Protein AF-0000000085032351 (afdb_homodimer)

Organism: Limosilactobacillus fermentum (strain NBRC 3956 / LMG 18251) (NCBI:txid334390)

Secondary structure (DSSP, 8-state):
--PPPHHHHHHHT--SS-S-HHHHHHHHHHT-TTS-TT---HHHHHHHHHHH-TT-S-HHHHHHHHHHHHHHH-/--PPPHHHHHHHT--SS-S-HHHHHHHHHHT-TTS-TT---HHHHHHHHHHH-TT-S-HHHHHHHHHHHHHHH-

Foldseek 3Di:
DPDDDPVRVVVVVDDVCPVLLLVQVVVLVVVVPPQPPPDPDPVVNLVCCVVPPPSNPDCVSVVVNVVVVVVVVD/DPDDDPVRVVVVVDDVCPVLLLVQVVVQVVVVPPQPPPDPDPVVNLVCCVVPPPSNPDCVSVVVNVVVVVVVVD

Sequence (148 aa):
MYRESFYHFLMTQRNPNQPDEVEQFANNAFYDSAFPKQSQDFDEISKYLEENAEYLPSMLIFDDAWRRYEQKMNMYRESFYHFLMTQRNPNQPDEVEQFANNAFYDSAFPKQSQDFDEISKYLEENAEYLPSMLIFDDAWRRYEQKMN

pLDDT: mean 87.42, std 11.97, range [47.06, 97.44]

Radius of gyration: 18.58 Å; Cα contacts (8 Å, |Δi|>4): 145; chains: 2; bounding box: 29×49×39 Å

Solvent-accessible surface area (backbone atoms only — not comparable to full-atom values): 8647 Å² total; per-residue (Å²): 128,90,72,76,23,51,43,57,54,36,56,68,49,32,43,86,59,49,72,38,60,43,27,51,43,21,51,53,50,68,73,38,84,80,54,70,51,77,43,76,49,65,67,61,54,51,52,48,44,74,75,68,38,81,80,51,91,46,71,64,38,53,51,51,48,48,51,52,49,52,62,72,76,99,126,89,72,76,23,52,43,58,56,36,55,68,48,31,42,85,58,50,71,38,59,44,27,50,45,22,51,53,49,68,73,38,84,81,54,67,51,78,45,76,48,64,69,61,53,50,53,47,44,74,75,68,36,83,81,52,91,45,70,65,38,52,52,51,47,48,52,52,50,51,60,70,76,101

Structure (mmCIF, N/CA/C/O backbone):
data_AF-0000000085032351-model_v1
#
loop_
_entity.id
_entity.type
_entity.pdbx_description
1 polymer 'UPF0346 protein LAF_0895'
#
loop_
_atom_site.group_PDB
_atom_site.id
_atom_site.type_symbol
_atom_site.label_atom_id
_atom_site.label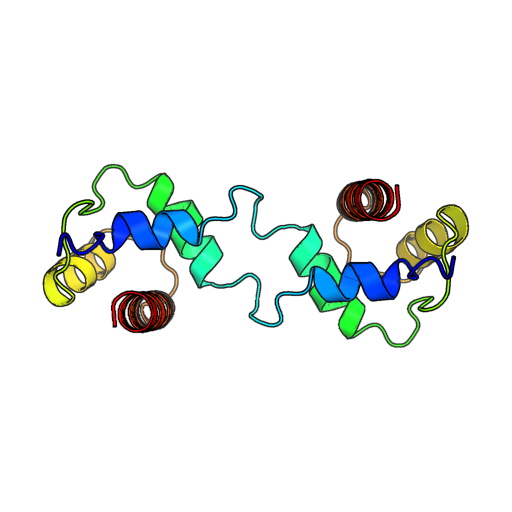_alt_id
_atom_site.label_comp_id
_atom_site.label_asym_id
_atom_site.label_entity_id
_atom_site.label_seq_id
_atom_site.pdbx_PDB_ins_code
_atom_site.Cartn_x
_atom_site.Cartn_y
_atom_site.Cartn_z
_atom_site.occupancy
_atom_site.B_iso_or_equiv
_atom_site.auth_seq_id
_atom_site.auth_comp_id
_atom_site.auth_asym_id
_atom_site.auth_atom_id
_atom_site.pdbx_PDB_model_num
ATOM 1 N N . MET A 1 1 ? 15.648 26.75 2.352 1 47.06 1 MET A N 1
ATOM 2 C CA . MET A 1 1 ? 15.219 25.578 1.585 1 47.06 1 MET A CA 1
ATOM 3 C C . MET A 1 1 ? 13.773 25.234 1.896 1 47.06 1 MET A C 1
ATOM 5 O O . MET A 1 1 ? 13.359 25.25 3.057 1 47.06 1 MET A O 1
ATOM 9 N N . TYR A 1 2 ? 12.859 25.469 1.022 1 62.12 2 TYR A N 1
ATOM 10 C CA . TYR A 1 2 ? 11.422 25.328 1.21 1 62.12 2 TYR A CA 1
ATOM 11 C C . TYR A 1 2 ? 11.062 23.922 1.664 1 62.12 2 TYR A C 1
ATOM 13 O O . TYR A 1 2 ? 11.594 22.938 1.132 1 62.12 2 TYR A O 1
ATOM 21 N N . ARG A 1 3 ? 10.93 23.828 2.945 1 77.44 3 ARG A N 1
ATOM 22 C CA . ARG A 1 3 ? 10.602 22.516 3.48 1 77.44 3 ARG A CA 1
ATOM 23 C C . ARG A 1 3 ? 9.203 22.078 3.051 1 77.44 3 ARG A C 1
ATOM 25 O O . ARG A 1 3 ? 8.258 22.859 3.133 1 77.44 3 ARG A O 1
ATOM 32 N N . GLU A 1 4 ? 9.062 21.047 2.336 1 89 4 GLU A N 1
ATOM 33 C CA . GLU A 1 4 ? 7.785 20.453 1.965 1 89 4 GLU A CA 1
ATOM 34 C C . GLU A 1 4 ? 6.891 20.266 3.188 1 89 4 GLU A C 1
ATOM 36 O O . GLU A 1 4 ? 7.367 19.891 4.262 1 89 4 GLU A O 1
ATOM 41 N N . SER A 1 5 ? 5.711 20.719 3.004 1 94.12 5 SER A N 1
ATOM 42 C CA . SER A 1 5 ? 4.789 20.531 4.117 1 94.12 5 SER A CA 1
ATOM 43 C C . SER A 1 5 ? 4.539 19.047 4.395 1 94.12 5 SER A C 1
ATOM 45 O O . SER A 1 5 ? 4.801 18.203 3.543 1 94.12 5 SER A O 1
ATOM 47 N N . PHE A 1 6 ? 4.102 18.734 5.582 1 95.62 6 PHE A N 1
ATOM 48 C CA . PHE A 1 6 ? 3.754 17.359 5.926 1 95.62 6 PHE A CA 1
ATOM 49 C C . PHE A 1 6 ? 2.68 16.812 4.988 1 95.62 6 PHE A C 1
ATOM 51 O O . PHE A 1 6 ? 2.746 15.664 4.555 1 95.62 6 PHE A O 1
ATOM 58 N N . TYR A 1 7 ? 1.716 17.656 4.715 1 95.12 7 TYR A N 1
ATOM 59 C CA . TYR A 1 7 ? 0.626 17.234 3.84 1 95.12 7 TYR A CA 1
ATOM 60 C C . TYR A 1 7 ? 1.153 16.828 2.469 1 95.12 7 TYR A C 1
ATOM 62 O O . TYR A 1 7 ? 0.768 15.781 1.933 1 95.12 7 TYR A O 1
ATOM 70 N N . HIS A 1 8 ? 1.968 17.609 1.922 1 92.06 8 HIS A N 1
ATOM 71 C CA . HIS A 1 8 ? 2.535 17.297 0.616 1 92.06 8 HIS A CA 1
ATOM 72 C C . HIS A 1 8 ? 3.322 15.984 0.657 1 92.06 8 HIS A C 1
ATOM 74 O O . HIS A 1 8 ? 3.184 15.148 -0.235 1 92.06 8 HIS A O 1
ATOM 80 N N . PHE A 1 9 ? 4.195 15.859 1.645 1 92.25 9 PHE A N 1
ATOM 81 C CA . PHE A 1 9 ? 4.883 14.594 1.838 1 92.25 9 PHE A CA 1
ATOM 82 C C . PHE A 1 9 ? 3.885 13.445 1.92 1 92.25 9 PHE A C 1
ATOM 84 O O . PHE A 1 9 ? 4.066 12.406 1.273 1 92.25 9 PHE A O 1
ATOM 91 N N . LEU A 1 10 ? 2.82 13.641 2.809 1 93.25 10 LEU A N 1
ATOM 92 C CA . LEU A 1 10 ? 1.819 12.602 3.027 1 93.25 10 LEU A CA 1
ATOM 93 C C . LEU A 1 10 ? 1.172 12.188 1.71 1 93.25 10 LEU A C 1
ATOM 95 O O . LEU A 1 10 ? 0.904 11 1.49 1 93.25 10 LEU A O 1
ATOM 99 N N . MET A 1 11 ? 0.955 13.156 0.775 1 90.69 11 MET A N 1
ATOM 100 C CA . MET A 1 11 ? 0.363 12.875 -0.529 1 90.69 11 MET A CA 1
ATOM 101 C C . MET A 1 11 ? 1.263 11.953 -1.345 1 90.69 11 MET A C 1
ATOM 103 O O . MET A 1 11 ? 0.775 11.156 -2.148 1 90.69 11 MET A O 1
ATOM 107 N N . THR A 1 12 ? 2.553 12.023 -1.072 1 86.31 12 THR A N 1
ATOM 108 C CA . THR A 1 12 ? 3.471 11.148 -1.792 1 86.31 12 THR A CA 1
ATOM 109 C C . THR A 1 12 ? 3.367 9.719 -1.279 1 86.31 12 THR A C 1
ATOM 111 O O . THR A 1 12 ? 3.834 8.781 -1.933 1 86.31 12 THR A O 1
ATOM 114 N N . GLN A 1 13 ? 2.871 9.625 -0.069 1 80.5 13 GLN A N 1
ATOM 115 C CA . GLN A 1 13 ? 2.701 8.297 0.508 1 80.5 13 GLN A CA 1
ATOM 116 C C . GLN A 1 13 ? 1.432 7.629 -0.013 1 80.5 13 GLN A C 1
ATOM 118 O O . GLN A 1 13 ? 1.197 6.445 0.24 1 80.5 13 GLN A O 1
ATOM 123 N N . ARG A 1 14 ? 0.578 8.484 -0.681 1 78.62 14 ARG A N 1
ATOM 124 C CA . ARG A 1 14 ? -0.661 7.922 -1.209 1 78.62 14 ARG A CA 1
ATOM 125 C C . ARG A 1 14 ? -0.375 6.902 -2.309 1 78.62 14 ARG A C 1
ATOM 127 O O . ARG A 1 14 ? 0.616 7.023 -3.031 1 78.62 14 ARG A O 1
ATOM 134 N N . ASN A 1 15 ? -1.017 6.059 -2.184 1 66.31 15 ASN A N 1
ATOM 135 C CA . ASN A 1 15 ? -1.137 5.129 -3.301 1 66.31 15 ASN A CA 1
ATOM 136 C C . ASN A 1 15 ? -2.586 4.988 -3.758 1 66.31 15 ASN A C 1
ATOM 138 O O . ASN A 1 15 ? -3.346 4.195 -3.193 1 66.31 15 ASN A O 1
ATOM 142 N N . PRO A 1 16 ? -2.791 6.262 -4.465 1 56.06 16 PRO A N 1
ATOM 143 C CA . PRO A 1 16 ? -4.188 6.262 -4.906 1 56.06 16 PRO A CA 1
ATOM 144 C C . PRO A 1 16 ? -4.676 4.883 -5.336 1 56.06 16 PRO A C 1
ATOM 146 O O . PRO A 1 16 ? -5.883 4.641 -5.398 1 56.06 16 PRO A O 1
ATOM 149 N N . ASN A 1 17 ? -3.67 4.344 -5.684 1 51.34 17 ASN A N 1
ATOM 150 C CA . ASN A 1 17 ? -4.117 2.982 -5.953 1 51.34 17 ASN A CA 1
ATOM 151 C C . ASN A 1 17 ? -4.41 2.225 -4.66 1 51.34 17 ASN A C 1
ATOM 153 O O . ASN A 1 17 ? -3.721 2.414 -3.656 1 51.34 17 ASN A O 1
ATOM 157 N N . GLN A 1 18 ? -5.617 2.385 -4.078 1 50.25 18 GLN A N 1
ATOM 158 C CA . GLN A 1 18 ? -6.199 1.708 -2.92 1 50.25 18 GLN A CA 1
ATOM 159 C C . GLN A 1 18 ? -5.152 0.86 -2.199 1 50.25 18 GLN A C 1
ATOM 161 O O . GLN A 1 18 ? -4.203 0.376 -2.818 1 50.25 18 GLN A O 1
ATOM 166 N N . PRO A 1 19 ? -4.941 1.083 -0.603 1 52.34 19 PRO A N 1
ATOM 167 C CA . PRO A 1 19 ? -4.16 -0.083 -0.183 1 52.34 19 PRO A CA 1
ATOM 168 C C . PRO A 1 19 ? -4.215 -1.224 -1.196 1 52.34 19 PRO A C 1
ATOM 170 O O . PRO A 1 19 ? -5.301 -1.654 -1.592 1 52.34 19 PRO A O 1
ATOM 173 N N . ASP A 1 20 ? -3.26 -1.14 -2.158 1 66.5 20 ASP A N 1
ATOM 174 C CA . ASP A 1 20 ? -3.355 -1.868 -3.42 1 66.5 20 ASP A CA 1
ATOM 175 C C . ASP A 1 20 ? -3.717 -3.332 -3.184 1 66.5 20 ASP A C 1
ATOM 177 O O . ASP A 1 20 ? -3.039 -4.031 -2.428 1 66.5 20 ASP A O 1
ATOM 181 N N . GLU A 1 21 ? -5.023 -3.543 -3.18 1 77.38 21 GLU A N 1
ATOM 182 C CA . GLU A 1 21 ? -5.504 -4.918 -3.098 1 77.38 21 GLU A CA 1
ATOM 183 C C . GLU A 1 21 ? -4.445 -5.902 -3.586 1 77.38 21 GLU A C 1
ATOM 185 O O . GLU A 1 21 ? -4.328 -7.012 -3.059 1 77.38 21 GLU A O 1
ATOM 190 N N . VAL A 1 22 ? -3.607 -5.348 -4.375 1 86.44 22 VAL A N 1
ATOM 191 C CA . VAL A 1 22 ? -2.523 -6.176 -4.891 1 86.44 22 VAL A CA 1
ATOM 192 C C . VAL A 1 22 ? -1.427 -6.305 -3.836 1 86.44 22 VAL A C 1
ATOM 194 O O . VAL A 1 22 ? -0.827 -7.375 -3.686 1 86.44 22 VAL A O 1
ATOM 197 N N . GLU A 1 23 ? -1.245 -5.25 -3.143 1 83 23 GLU A N 1
ATOM 198 C CA . GLU A 1 23 ? -0.265 -5.293 -2.062 1 83 23 GLU A CA 1
ATOM 199 C C . GLU A 1 23 ? -0.694 -6.266 -0.966 1 83 23 GLU A C 1
ATOM 201 O O . GLU A 1 23 ? 0.115 -7.059 -0.481 1 83 23 GLU A O 1
ATOM 206 N N . GLN A 1 24 ? -1.941 -6.137 -0.603 1 81.75 24 GLN A N 1
ATOM 207 C CA . GLN A 1 24 ? -2.475 -7.059 0.396 1 81.75 24 GLN A CA 1
ATOM 208 C C . GLN A 1 24 ? -2.42 -8.5 -0.101 1 81.75 24 GLN A C 1
ATOM 210 O O . GLN A 1 24 ? -2.107 -9.414 0.665 1 81.75 24 GLN A O 1
ATOM 215 N N . PHE A 1 25 ? -2.748 -8.711 -1.328 1 89.56 25 PHE A N 1
ATOM 216 C CA . PHE A 1 25 ? -2.633 -10.016 -1.962 1 89.56 25 PHE A CA 1
ATOM 217 C C . PHE A 1 25 ? -1.203 -10.539 -1.873 1 89.56 25 PHE A C 1
ATOM 219 O O . PHE A 1 25 ? -0.977 -11.68 -1.463 1 89.56 25 PHE A O 1
ATOM 226 N N . ALA A 1 26 ? -0.272 -9.609 -2.15 1 90.12 26 ALA A N 1
ATOM 227 C CA . ALA A 1 26 ? 1.14 -9.984 -2.107 1 90.12 26 ALA A CA 1
ATOM 228 C C . ALA A 1 26 ? 1.562 -10.359 -0.691 1 90.12 26 ALA A C 1
ATOM 230 O O . ALA A 1 26 ? 2.244 -11.367 -0.49 1 90.12 26 ALA A O 1
ATOM 231 N N . ASN A 1 27 ? 1.14 -9.625 0.211 1 84.62 27 ASN A N 1
ATOM 232 C CA . ASN A 1 27 ? 1.473 -9.898 1.605 1 84.62 27 ASN A CA 1
ATOM 233 C C . ASN A 1 27 ? 0.938 -11.258 2.057 1 84.62 27 ASN A C 1
ATOM 235 O O . ASN A 1 27 ? 1.651 -12.023 2.701 1 84.62 27 ASN A O 1
ATOM 239 N N . ASN A 1 28 ? -0.28 -11.508 1.727 1 88.31 28 ASN A N 1
ATOM 240 C CA . ASN A 1 28 ? -0.9 -12.766 2.133 1 88.31 28 ASN A CA 1
ATOM 241 C C . ASN A 1 28 ? -0.278 -13.961 1.411 1 88.31 28 ASN A C 1
ATOM 243 O O . ASN A 1 28 ? -0.095 -15.023 2.004 1 88.31 28 ASN A O 1
ATOM 247 N N . ALA A 1 29 ? 0.055 -13.734 0.139 1 93.19 29 ALA A N 1
ATOM 248 C CA . ALA A 1 29 ? 0.661 -14.797 -0.651 1 93.19 29 ALA A CA 1
ATOM 249 C C . ALA A 1 29 ? 2.029 -15.188 -0.095 1 93.19 29 ALA A C 1
ATOM 251 O O . ALA A 1 29 ? 2.477 -16.328 -0.262 1 93.19 29 ALA A O 1
ATOM 252 N N . PHE A 1 30 ? 2.654 -14.234 0.517 1 90.75 30 PHE A N 1
ATOM 253 C CA . PHE A 1 30 ? 3.957 -14.477 1.123 1 90.75 30 PHE A CA 1
ATOM 254 C C . PHE A 1 30 ? 3.871 -15.578 2.174 1 90.75 30 PHE A C 1
ATOM 256 O O . PHE A 1 30 ? 4.793 -16.391 2.311 1 90.75 30 PHE A O 1
ATOM 263 N N . TYR A 1 31 ? 2.764 -15.672 2.799 1 89.25 31 TYR A N 1
ATOM 264 C CA . TYR A 1 31 ? 2.594 -16.656 3.871 1 89.25 31 TYR A CA 1
ATOM 265 C C . TYR A 1 31 ? 2 -17.953 3.336 1 89.25 31 TYR A C 1
ATOM 267 O O . TYR A 1 31 ? 1.827 -18.906 4.082 1 89.25 31 TYR A O 1
ATOM 275 N N . ASP A 1 32 ? 1.718 -17.969 2.037 1 93.69 32 ASP A N 1
ATOM 276 C CA . ASP A 1 32 ? 1.192 -19.156 1.377 1 93.69 32 ASP A CA 1
ATOM 277 C C . ASP A 1 32 ? 2.324 -20.062 0.899 1 93.69 32 ASP A C 1
ATOM 279 O O . ASP A 1 32 ? 2.818 -19.922 -0.22 1 93.69 32 ASP A O 1
ATOM 283 N N . SER A 1 33 ? 2.643 -20.984 1.737 1 94.5 33 SER A N 1
ATOM 284 C CA . SER A 1 33 ? 3.787 -21.844 1.468 1 94.5 33 SER A CA 1
ATOM 285 C C . SER A 1 33 ? 3.543 -22.719 0.246 1 94.5 33 SER A C 1
ATOM 287 O O . SER A 1 33 ? 4.488 -23.203 -0.383 1 94.5 33 SER A O 1
ATOM 289 N N . ALA A 1 34 ? 2.285 -22.953 -0.143 1 95.5 34 ALA A N 1
ATOM 290 C CA . ALA A 1 34 ? 1.944 -23.859 -1.235 1 95.5 34 ALA A CA 1
ATOM 291 C C . ALA A 1 34 ? 1.771 -23.094 -2.547 1 95.5 34 ALA A C 1
ATOM 293 O O . ALA A 1 34 ? 1.445 -23.688 -3.578 1 95.5 34 ALA A O 1
ATOM 294 N N . PHE A 1 35 ? 1.997 -21.75 -2.543 1 96.75 35 PHE A N 1
ATOM 295 C CA . PHE A 1 35 ? 1.872 -20.953 -3.758 1 96.75 35 PHE A CA 1
ATOM 296 C C . PHE A 1 35 ? 2.793 -21.484 -4.852 1 96.75 35 PHE A C 1
ATOM 298 O O . PHE A 1 35 ? 3.947 -21.812 -4.586 1 96.75 35 PHE A O 1
ATOM 305 N N . PRO A 1 36 ? 2.264 -21.641 -6.039 1 96.31 36 PRO A N 1
ATOM 306 C CA . PRO A 1 36 ? 3.143 -22.047 -7.137 1 96.31 36 PRO A CA 1
ATOM 307 C C . PRO A 1 36 ? 4.23 -21.016 -7.438 1 96.31 36 PRO A C 1
ATOM 309 O O . PRO A 1 36 ? 4.094 -20.219 -8.375 1 96.31 36 PRO A O 1
ATOM 312 N N . LYS A 1 37 ? 5.297 -21.047 -6.855 1 95.06 37 LYS A N 1
ATOM 313 C CA . LYS A 1 37 ? 6.305 -19.984 -6.801 1 95.06 37 LYS A CA 1
ATOM 314 C C . LYS A 1 37 ? 7.07 -19.891 -8.117 1 95.06 37 LYS A C 1
ATOM 316 O O . LYS A 1 37 ? 7.539 -18.812 -8.492 1 95.06 37 LYS A O 1
ATOM 321 N N . GLN A 1 38 ? 7.18 -20.953 -8.828 1 93.44 38 GLN A N 1
ATOM 322 C CA . GLN A 1 38 ? 8 -20.953 -10.039 1 93.44 38 GLN A CA 1
ATOM 323 C C . GLN A 1 38 ? 7.141 -20.828 -11.289 1 93.44 38 GLN A C 1
ATOM 325 O O . GLN A 1 38 ? 7.664 -20.688 -12.398 1 93.44 38 GLN A O 1
ATOM 330 N N . SER A 1 39 ? 5.91 -20.844 -11.117 1 93.31 39 SER A N 1
ATOM 331 C CA . SER A 1 39 ? 5.02 -20.859 -12.273 1 93.31 39 SER A CA 1
ATOM 332 C C . SER A 1 39 ? 4.934 -19.484 -12.93 1 93.31 39 SER A C 1
ATOM 334 O O . SER A 1 39 ? 4.887 -18.469 -12.242 1 93.31 39 SER A O 1
ATOM 336 N N . GLN A 1 40 ? 4.797 -19.531 -14.242 1 93.69 40 GLN A N 1
ATOM 337 C CA . GLN A 1 40 ? 4.559 -18.328 -15.055 1 93.69 40 GLN A CA 1
ATOM 338 C C . GLN A 1 40 ? 3.283 -18.484 -15.883 1 93.69 40 GLN A C 1
ATOM 340 O O . GLN A 1 40 ? 3.053 -17.719 -16.812 1 93.69 40 GLN A O 1
ATOM 345 N N . ASP A 1 41 ? 2.582 -19.547 -15.547 1 94.81 41 ASP A N 1
ATOM 346 C CA . ASP A 1 41 ? 1.375 -19.859 -16.297 1 94.81 41 ASP A CA 1
ATOM 347 C C . ASP A 1 41 ? 0.133 -19.281 -15.625 1 94.81 41 ASP A C 1
ATOM 349 O O . ASP A 1 41 ? -0.22 -19.703 -14.516 1 94.81 41 ASP A O 1
ATOM 353 N N . PHE A 1 42 ? -0.507 -18.422 -16.359 1 96.44 42 PHE A N 1
ATOM 354 C CA . PHE A 1 42 ? -1.698 -17.766 -15.844 1 96.44 42 PHE A CA 1
ATOM 355 C C . PHE A 1 42 ? -2.734 -18.781 -15.391 1 96.44 42 PHE A C 1
ATOM 357 O O . PHE A 1 42 ? -3.27 -18.688 -14.281 1 96.44 42 PHE A O 1
ATOM 364 N N . ASP A 1 43 ? -3.021 -19.781 -16.203 1 96.94 43 ASP A N 1
ATOM 365 C CA . ASP A 1 43 ? -4.078 -20.75 -15.914 1 96.94 43 ASP A CA 1
ATOM 366 C C . ASP A 1 43 ? -3.752 -21.562 -14.664 1 96.94 43 ASP A C 1
ATOM 368 O O . ASP A 1 43 ? -4.633 -21.828 -13.836 1 96.94 43 ASP A O 1
ATOM 372 N N . GLU A 1 44 ? -2.531 -21.922 -14.562 1 96.81 44 GLU A N 1
ATOM 373 C CA . GLU A 1 44 ? -2.1 -22.703 -13.406 1 96.81 44 GLU A CA 1
ATOM 374 C C . GLU A 1 44 ? -2.256 -21.891 -12.117 1 96.81 44 GLU A C 1
ATOM 376 O O . GLU A 1 44 ? -2.832 -22.375 -11.141 1 96.81 44 GLU A O 1
ATOM 381 N N . ILE A 1 45 ? -1.792 -20.656 -12.164 1 97.44 45 ILE A N 1
ATOM 382 C CA . ILE A 1 45 ? -1.834 -19.812 -10.984 1 97.44 45 ILE A CA 1
ATOM 383 C C . ILE A 1 45 ? -3.279 -19.422 -10.68 1 97.44 45 ILE A C 1
ATOM 385 O O . ILE A 1 45 ? -3.693 -19.422 -9.516 1 97.44 45 ILE A O 1
ATOM 389 N N . SER A 1 46 ? -4.074 -19.156 -11.664 1 96.56 46 SER A N 1
ATOM 390 C CA . SER A 1 46 ? -5.488 -18.828 -11.523 1 96.56 46 SER A CA 1
ATOM 391 C C . SER A 1 46 ? -6.246 -19.969 -10.836 1 96.56 46 SER A C 1
ATOM 393 O O . SER A 1 46 ? -6.996 -19.734 -9.891 1 96.56 46 SER A O 1
ATOM 395 N N . LYS A 1 47 ? -6.035 -21.172 -11.305 1 97.31 47 LYS A N 1
ATOM 396 C CA . LYS A 1 47 ? -6.703 -22.344 -10.734 1 97.31 47 LYS A CA 1
ATOM 397 C C . LYS A 1 47 ? -6.309 -22.547 -9.281 1 97.31 47 LYS A C 1
ATOM 399 O O . LYS A 1 47 ? -7.164 -22.797 -8.43 1 97.31 47 LYS A O 1
ATOM 404 N N . TYR A 1 48 ? -5.008 -22.422 -8.977 1 97.06 48 TYR A N 1
ATOM 405 C CA . TYR A 1 48 ? -4.523 -22.562 -7.609 1 97.06 48 TYR A CA 1
ATOM 406 C C . TYR A 1 48 ? -5.195 -21.562 -6.684 1 97.06 48 TYR A C 1
ATOM 408 O O . TYR A 1 48 ? -5.68 -21.922 -5.609 1 97.06 48 TYR A O 1
ATOM 416 N N . LEU A 1 49 ? -5.258 -20.328 -7.055 1 97.06 49 LEU A N 1
ATOM 417 C CA . LEU A 1 49 ? -5.82 -19.25 -6.238 1 97.06 49 LEU A CA 1
ATOM 418 C C . LEU A 1 49 ? -7.312 -19.484 -6.008 1 97.06 49 LEU A C 1
ATOM 420 O O . LEU A 1 49 ? -7.812 -19.281 -4.898 1 97.06 49 LEU A O 1
ATOM 424 N N . GLU A 1 50 ? -7.965 -19.922 -7.02 1 95.75 50 GLU A N 1
ATOM 425 C CA . GLU A 1 50 ? -9.398 -20.172 -6.922 1 95.75 50 GLU A CA 1
ATOM 426 C C . GLU A 1 50 ? -9.695 -21.281 -5.922 1 95.75 50 GLU A C 1
ATOM 428 O O . GLU A 1 50 ? -10.672 -21.203 -5.172 1 95.75 50 GLU A O 1
ATOM 433 N N . GLU A 1 51 ? -8.859 -22.188 -5.82 1 95.88 51 GLU A N 1
ATOM 434 C CA . GLU A 1 51 ? -9.148 -23.406 -5.059 1 95.88 51 GLU A CA 1
ATOM 435 C C . GLU A 1 51 ? -8.531 -23.328 -3.66 1 95.88 51 GLU A C 1
ATOM 437 O O . GLU A 1 51 ? -9.055 -23.938 -2.719 1 95.88 51 GLU A O 1
ATOM 442 N N . ASN A 1 52 ? -7.406 -22.547 -3.568 1 93.62 52 ASN A N 1
ATOM 443 C CA . ASN A 1 52 ? -6.613 -22.734 -2.357 1 93.62 52 ASN A CA 1
ATOM 444 C C . ASN A 1 52 ? -6.402 -21.406 -1.624 1 93.62 52 ASN A C 1
ATOM 446 O O . ASN A 1 52 ? -6.023 -21.406 -0.451 1 93.62 52 ASN A O 1
ATOM 450 N N . ALA A 1 53 ? -6.652 -20.297 -2.287 1 92.44 53 ALA A N 1
ATOM 451 C CA . ALA A 1 53 ? -6.266 -19.016 -1.699 1 92.44 53 ALA A CA 1
ATOM 452 C C . ALA A 1 53 ? -7.457 -18.328 -1.04 1 92.44 53 ALA A C 1
ATOM 454 O O . ALA A 1 53 ? -7.988 -17.344 -1.567 1 92.44 53 ALA A O 1
ATOM 455 N N . GLU A 1 54 ? -7.816 -18.672 0.137 1 91.94 54 GLU A N 1
ATOM 456 C CA . GLU A 1 54 ? -8.922 -18.078 0.876 1 91.94 54 GLU A CA 1
ATOM 457 C C . GLU A 1 54 ? -8.625 -16.625 1.246 1 91.94 54 GLU A C 1
ATOM 459 O O . GLU A 1 54 ? -9.539 -15.852 1.501 1 91.94 54 GLU A O 1
ATOM 464 N N . TYR A 1 55 ? -7.367 -16.312 1.217 1 87.81 55 TYR A N 1
ATOM 465 C CA . TYR A 1 55 ? -6.918 -14.992 1.615 1 87.81 55 TYR A CA 1
ATOM 466 C C . TYR A 1 55 ? -7.141 -13.977 0.495 1 87.81 55 TYR A C 1
ATOM 468 O O . TYR A 1 55 ? -6.996 -12.773 0.701 1 87.81 55 TYR A O 1
ATOM 476 N N . LEU A 1 56 ? -7.453 -14.453 -0.679 1 91.38 56 LEU A N 1
ATOM 477 C CA . LEU A 1 56 ? -7.754 -13.602 -1.825 1 91.38 56 LEU A CA 1
ATOM 478 C C . LEU A 1 56 ? -9.242 -13.297 -1.904 1 91.38 56 LEU A C 1
ATOM 480 O O . LEU A 1 56 ? -10.031 -14.141 -2.354 1 91.38 56 LEU A O 1
ATOM 484 N N . PRO A 1 57 ? -9.617 -12.062 -1.568 1 86.69 57 PRO A N 1
ATOM 485 C CA . PRO A 1 57 ? -11.047 -11.773 -1.469 1 86.69 57 PRO A CA 1
ATOM 486 C C . PRO A 1 57 ? -11.742 -11.758 -2.828 1 86.69 57 PRO A C 1
ATOM 488 O O . PRO A 1 57 ? -12.953 -11.984 -2.912 1 86.69 57 PRO A O 1
ATOM 491 N N . SER A 1 58 ? -10.969 -11.484 -3.883 1 88.94 58 SER A N 1
ATOM 492 C CA . SER A 1 58 ? -11.516 -11.43 -5.23 1 88.94 58 SER A CA 1
ATOM 493 C C . SER A 1 58 ? -10.461 -11.773 -6.277 1 88.94 58 SER A C 1
ATOM 495 O O . SER A 1 58 ? -9.312 -11.344 -6.168 1 88.94 58 SER A O 1
ATOM 497 N N . MET A 1 59 ? -10.961 -12.508 -7.27 1 93.25 59 MET A N 1
ATOM 498 C CA . MET A 1 59 ? -10.07 -12.859 -8.367 1 93.25 59 MET A CA 1
ATOM 499 C C . MET A 1 59 ? -9.719 -11.633 -9.203 1 93.25 59 MET A C 1
ATOM 501 O O . MET A 1 59 ? -8.766 -11.656 -9.984 1 93.25 59 MET A O 1
ATOM 505 N N . LEU A 1 60 ? -10.43 -10.578 -9.039 1 90.56 60 LEU A N 1
ATOM 506 C CA . LEU A 1 60 ? -10.117 -9.328 -9.734 1 90.56 60 LEU A CA 1
ATOM 507 C C . LEU A 1 60 ? -8.773 -8.773 -9.273 1 90.56 60 LEU A C 1
ATOM 509 O O . LEU A 1 60 ? -8.039 -8.172 -10.062 1 90.56 60 LEU A O 1
ATOM 513 N N . ILE A 1 61 ? -8.484 -9.023 -8.094 1 89.06 61 ILE A N 1
ATOM 514 C CA . ILE A 1 61 ? -7.219 -8.586 -7.531 1 89.06 61 ILE A CA 1
ATOM 515 C C . ILE A 1 61 ? -6.066 -9.32 -8.219 1 89.06 61 ILE A C 1
ATOM 517 O O . ILE A 1 61 ? -5.059 -8.703 -8.578 1 89.06 61 ILE A O 1
ATOM 521 N N . PHE A 1 62 ? -6.266 -10.609 -8.367 1 95.25 62 PHE A N 1
ATOM 522 C CA . PHE A 1 62 ? -5.289 -11.391 -9.109 1 95.25 62 PHE A CA 1
ATOM 523 C C . PHE A 1 62 ? -5.156 -10.875 -10.539 1 95.25 62 PHE A C 1
ATOM 525 O O . PHE A 1 62 ? -4.047 -10.719 -11.047 1 95.25 62 PHE A O 1
ATOM 532 N N . ASP A 1 63 ? -6.25 -10.586 -11.148 1 93.94 63 ASP A N 1
ATOM 533 C CA . ASP A 1 63 ? -6.227 -10.07 -12.516 1 93.94 63 ASP A CA 1
ATOM 534 C C . ASP A 1 63 ? -5.402 -8.789 -12.602 1 93.94 63 ASP A C 1
ATOM 536 O O . ASP A 1 63 ? -4.621 -8.617 -13.539 1 93.94 63 ASP A O 1
ATOM 540 N N . ASP A 1 64 ? -5.598 -8 -11.719 1 90.81 64 ASP A N 1
ATOM 541 C CA . ASP A 1 64 ? -4.859 -6.746 -11.688 1 90.81 64 ASP A CA 1
ATOM 542 C C . ASP A 1 64 ? -3.367 -6.992 -11.484 1 90.81 64 ASP A C 1
ATOM 544 O O . ASP A 1 64 ? -2.533 -6.43 -12.195 1 90.81 64 ASP A O 1
ATOM 548 N N . ALA A 1 65 ? -3.045 -7.805 -10.516 1 92.44 65 ALA A N 1
ATOM 549 C CA . ALA A 1 65 ? -1.651 -8.156 -10.25 1 92.44 65 ALA A CA 1
ATOM 550 C C . ALA A 1 65 ? -0.99 -8.758 -11.484 1 92.44 65 ALA A C 1
ATOM 552 O O . ALA A 1 65 ? 0.154 -8.43 -11.805 1 92.44 65 ALA A O 1
ATOM 553 N N . TRP A 1 66 ? -1.73 -9.602 -12.117 1 94.12 66 TRP A N 1
ATOM 554 C CA . TRP A 1 66 ? -1.198 -10.258 -13.305 1 94.12 66 TRP A CA 1
ATOM 555 C C . TRP A 1 66 ? -0.943 -9.25 -14.422 1 94.12 66 TRP A C 1
ATOM 557 O O . TRP A 1 66 ? 0.044 -9.352 -15.148 1 94.12 66 TRP A O 1
ATOM 567 N N . ARG A 1 67 ? -1.879 -8.367 -14.617 1 93.06 67 ARG A N 1
ATOM 568 C CA . ARG A 1 67 ? -1.684 -7.305 -15.602 1 93.06 67 ARG A CA 1
ATOM 569 C C . ARG A 1 67 ? -0.386 -6.547 -15.336 1 93.06 67 ARG A C 1
ATOM 571 O O . ARG A 1 67 ? 0.385 -6.289 -16.266 1 93.06 67 ARG A O 1
ATOM 578 N N . ARG A 1 68 ? -0.155 -6.234 -14.148 1 88.25 68 ARG A N 1
ATOM 579 C CA . ARG A 1 68 ? 1.071 -5.543 -13.758 1 88.25 68 ARG A CA 1
ATOM 580 C C . ARG A 1 68 ? 2.299 -6.395 -14.07 1 88.25 68 ARG A C 1
ATOM 582 O O . ARG A 1 68 ? 3.316 -5.879 -14.539 1 88.25 68 ARG A O 1
ATOM 589 N N . TYR A 1 69 ? 2.145 -7.613 -13.719 1 92.75 69 TYR A N 1
ATOM 590 C CA . TYR A 1 69 ? 3.197 -8.578 -14 1 92.75 69 TYR A CA 1
ATOM 591 C C . TYR A 1 69 ? 3.523 -8.609 -15.492 1 92.75 69 TYR A C 1
ATOM 593 O O . TYR A 1 69 ? 4.691 -8.531 -15.875 1 92.75 69 TYR A O 1
ATOM 601 N N . GLU A 1 70 ? 2.492 -8.664 -16.312 1 93 70 GLU A N 1
ATOM 602 C CA . GLU A 1 70 ? 2.68 -8.703 -17.766 1 93 70 GLU A CA 1
ATOM 603 C C . GLU A 1 70 ? 3.316 -7.41 -18.266 1 93 70 GLU A C 1
ATOM 605 O O . GLU A 1 70 ? 4.141 -7.438 -19.188 1 93 70 GLU A O 1
ATOM 610 N N . GLN A 1 71 ? 2.924 -6.293 -17.75 1 90.12 71 GLN A N 1
ATOM 611 C CA . GLN A 1 71 ? 3.463 -4.992 -18.141 1 90.12 71 GLN A CA 1
ATOM 612 C C . GLN A 1 71 ? 4.953 -4.902 -17.828 1 90.12 71 GLN A C 1
ATOM 614 O O . GLN A 1 71 ? 5.723 -4.344 -18.609 1 90.12 71 GLN A O 1
ATOM 619 N N . LYS A 1 72 ? 5.336 -5.453 -16.688 1 86.25 72 LYS A N 1
ATOM 620 C CA . LYS A 1 72 ? 6.738 -5.418 -16.266 1 86.25 72 LYS A CA 1
ATOM 621 C C . LYS A 1 72 ? 7.59 -6.34 -17.141 1 86.25 72 LYS A C 1
ATOM 623 O O . LYS A 1 72 ? 8.75 -6.035 -17.422 1 86.25 72 LYS A O 1
ATOM 628 N N . MET A 1 73 ? 7.102 -7.477 -17.469 1 86.94 73 MET A N 1
ATOM 629 C CA . MET A 1 73 ? 7.855 -8.469 -18.219 1 86.94 73 MET A CA 1
ATOM 630 C C . MET A 1 73 ? 7.914 -8.102 -19.703 1 86.94 73 MET A C 1
ATOM 632 O O . MET A 1 73 ? 8.758 -8.609 -20.438 1 86.94 73 MET A O 1
ATOM 636 N N . ASN A 1 74 ? 7.031 -7.359 -20.172 1 78.94 74 ASN A N 1
ATOM 637 C CA . ASN A 1 74 ? 7.043 -6.91 -21.547 1 78.94 74 ASN A CA 1
ATOM 638 C C . ASN A 1 74 ? 7.648 -5.516 -21.688 1 78.94 74 ASN A C 1
ATOM 640 O O . ASN A 1 74 ? 8.289 -5.207 -22.688 1 78.94 74 ASN A O 1
ATOM 644 N N . MET B 1 1 ? 15.867 -15.266 -21.938 1 47.75 1 MET B N 1
ATOM 645 C CA . MET B 1 1 ? 15.781 -14.258 -20.875 1 47.75 1 MET B CA 1
ATOM 646 C C . MET B 1 1 ? 14.922 -14.75 -19.719 1 47.75 1 MET B C 1
ATOM 648 O O . MET B 1 1 ? 13.852 -15.328 -19.938 1 47.75 1 MET B O 1
ATOM 652 N N . TYR B 1 2 ? 15.477 -15.109 -18.641 1 62.31 2 TYR B N 1
ATOM 653 C CA . TYR B 1 2 ? 14.812 -15.734 -17.5 1 62.31 2 TYR B CA 1
ATOM 654 C C . TYR B 1 2 ? 13.656 -14.875 -17 1 62.31 2 TYR B C 1
ATOM 656 O O . TYR B 1 2 ? 13.789 -13.656 -16.875 1 62.31 2 TYR B O 1
ATOM 664 N N . ARG B 1 3 ? 12.492 -15.258 -17.469 1 77.88 3 ARG B N 1
ATOM 665 C CA . ARG B 1 3 ? 11.328 -14.492 -17.062 1 77.88 3 ARG B CA 1
ATOM 666 C C . ARG B 1 3 ? 11.047 -14.68 -15.57 1 77.88 3 ARG B C 1
ATOM 668 O O . ARG B 1 3 ? 11.055 -15.812 -15.078 1 77.88 3 ARG B O 1
ATOM 675 N N . GLU B 1 4 ? 11.102 -13.688 -14.797 1 89.19 4 GLU B N 1
ATOM 676 C CA . GLU B 1 4 ? 10.734 -13.711 -13.391 1 89.19 4 GLU B CA 1
ATOM 677 C C . GLU B 1 4 ? 9.367 -14.352 -13.188 1 89.19 4 GLU B C 1
ATOM 679 O O . GLU B 1 4 ? 8.445 -14.133 -13.977 1 89.19 4 GLU B O 1
ATOM 684 N N . SER B 1 5 ? 9.367 -15.234 -12.266 1 94.25 5 SER B N 1
ATOM 685 C CA . SER B 1 5 ? 8.078 -15.867 -11.984 1 94.25 5 SER B CA 1
ATOM 686 C C . SER B 1 5 ? 7.066 -14.859 -11.461 1 94.25 5 SER B C 1
ATOM 688 O O . SER B 1 5 ? 7.445 -13.773 -11 1 94.25 5 SER B O 1
ATOM 690 N N . PHE B 1 6 ? 5.797 -15.156 -11.562 1 95.81 6 PHE B N 1
ATOM 691 C CA . PHE B 1 6 ? 4.75 -14.297 -11.016 1 95.81 6 PHE B CA 1
ATOM 692 C C . PHE B 1 6 ? 4.941 -14.094 -9.523 1 95.81 6 PHE B C 1
ATOM 694 O O . PHE B 1 6 ? 4.77 -12.984 -9.016 1 95.81 6 PHE B O 1
ATOM 701 N N . TYR B 1 7 ? 5.266 -15.164 -8.859 1 95.31 7 TYR B N 1
ATOM 702 C CA . TYR B 1 7 ? 5.457 -15.078 -7.414 1 95.31 7 TYR B CA 1
ATOM 703 C C . TYR B 1 7 ? 6.555 -14.078 -7.066 1 95.31 7 TYR B C 1
ATOM 705 O O . TYR B 1 7 ? 6.379 -13.242 -6.172 1 95.31 7 TYR B O 1
ATOM 713 N N . HIS B 1 8 ? 7.633 -14.172 -7.715 1 92.25 8 HIS B N 1
ATOM 714 C CA . HIS B 1 8 ? 8.734 -13.25 -7.453 1 92.25 8 HIS B CA 1
ATOM 715 C C . HIS B 1 8 ? 8.312 -11.805 -7.719 1 92.25 8 HIS B C 1
ATOM 717 O O . HIS B 1 8 ? 8.609 -10.914 -6.918 1 92.25 8 HIS B O 1
ATOM 723 N N . PHE B 1 9 ? 7.703 -11.57 -8.875 1 92.38 9 PHE B N 1
ATOM 724 C CA . PHE B 1 9 ? 7.145 -10.25 -9.141 1 92.38 9 PHE B CA 1
ATOM 725 C C . PHE B 1 9 ? 6.223 -9.812 -8.008 1 92.38 9 PHE B C 1
ATOM 727 O O . PHE B 1 9 ? 6.312 -8.68 -7.527 1 92.38 9 PHE B O 1
ATOM 734 N N . LEU B 1 10 ? 5.27 -10.758 -7.609 1 93.31 10 LEU B N 1
ATOM 735 C CA . LEU B 1 10 ? 4.289 -10.453 -6.574 1 93.31 10 LEU B CA 1
ATOM 736 C C . LEU B 1 10 ? 4.977 -10.031 -5.281 1 93.31 10 LEU B C 1
ATOM 738 O O . LEU B 1 10 ? 4.508 -9.125 -4.59 1 93.31 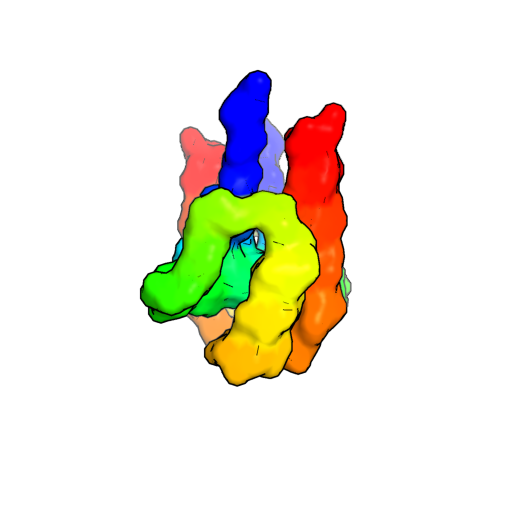10 LEU B O 1
ATOM 742 N N . MET B 1 11 ? 6.141 -10.648 -4.953 1 90.94 11 MET B N 1
ATOM 743 C CA . MET B 1 11 ? 6.898 -10.305 -3.752 1 90.94 11 MET B CA 1
ATOM 744 C C . MET B 1 11 ? 7.402 -8.867 -3.814 1 90.94 11 MET B C 1
ATOM 746 O O . MET B 1 11 ? 7.535 -8.211 -2.783 1 90.94 11 MET B O 1
ATOM 750 N N . THR B 1 12 ? 7.613 -8.383 -5.027 1 86.38 12 THR B N 1
ATOM 751 C CA . THR B 1 12 ? 8.062 -7.008 -5.168 1 86.38 12 THR B CA 1
ATOM 752 C C . THR B 1 12 ? 6.926 -6.031 -4.887 1 86.38 12 THR B C 1
ATOM 754 O O . THR B 1 12 ? 7.156 -4.84 -4.672 1 86.38 12 THR B O 1
ATOM 757 N N . GLN B 1 13 ? 5.73 -6.559 -5.023 1 80.62 13 GLN B N 1
ATOM 758 C CA . GLN B 1 13 ? 4.57 -5.719 -4.754 1 80.62 13 GLN B CA 1
ATOM 759 C C . GLN B 1 13 ? 4.289 -5.633 -3.256 1 80.62 13 GLN B C 1
ATOM 761 O O . GLN B 1 13 ? 3.443 -4.852 -2.822 1 80.62 13 GLN B O 1
ATOM 766 N N . ARG B 1 14 ? 5.004 -6.551 -2.496 1 78.94 14 ARG B N 1
ATOM 767 C CA . ARG B 1 14 ? 4.793 -6.535 -1.053 1 78.94 14 ARG B CA 1
ATOM 768 C C . ARG B 1 14 ? 5.289 -5.227 -0.441 1 78.94 14 ARG B C 1
ATOM 770 O O . ARG B 1 14 ? 6.246 -4.629 -0.938 1 78.94 14 ARG B O 1
ATOM 777 N N . ASN B 1 15 ? 4.574 -4.879 0.287 1 66.69 15 ASN B N 1
ATOM 778 C CA . ASN B 1 15 ? 5.004 -3.836 1.214 1 66.69 15 ASN B CA 1
ATOM 779 C C . ASN B 1 15 ? 4.871 -4.289 2.666 1 66.69 15 ASN B C 1
ATOM 781 O O . ASN B 1 15 ? 3.795 -4.195 3.256 1 66.69 15 ASN B O 1
ATOM 785 N N . PRO B 1 16 ? 6.008 -5.191 2.805 1 56.53 16 PRO B N 1
ATOM 786 C CA . PRO B 1 16 ? 5.953 -5.746 4.16 1 56.53 16 PRO B CA 1
ATOM 787 C C . PRO B 1 16 ? 5.469 -4.73 5.191 1 56.53 16 PRO B C 1
ATOM 789 O O . PRO B 1 16 ? 5.02 -5.113 6.277 1 56.53 16 PRO B O 1
ATOM 792 N N . ASN B 1 17 ? 5.785 -3.676 4.707 1 51.28 17 ASN B N 1
ATOM 793 C CA . ASN B 1 17 ? 5.195 -2.705 5.621 1 51.28 17 ASN B CA 1
ATOM 794 C C . ASN B 1 17 ? 3.68 -2.637 5.469 1 51.28 17 ASN B C 1
ATOM 796 O O . ASN B 1 17 ? 3.158 -2.754 4.359 1 51.28 17 ASN B O 1
ATOM 800 N N . GLN B 1 18 ? 2.928 -3.576 6.102 1 50.53 18 GLN B N 1
ATOM 801 C CA . GLN B 1 18 ? 1.475 -3.65 6.207 1 50.53 18 GLN B CA 1
ATOM 802 C C . GLN B 1 18 ? 0.805 -2.639 5.281 1 50.53 18 GLN B C 1
ATOM 804 O O . GLN B 1 18 ? 1.379 -1.589 4.98 1 50.53 18 GLN B O 1
ATOM 809 N N . PRO B 1 19 ? -0.328 -3.17 4.27 1 52.59 19 PRO B N 1
ATOM 810 C CA . PRO B 1 19 ? -0.98 -1.952 3.785 1 52.59 19 PRO B CA 1
ATOM 811 C C . PRO B 1 19 ? -0.7 -0.739 4.668 1 52.59 19 PRO B C 1
ATOM 813 O O . PRO B 1 19 ? -0.893 -0.801 5.887 1 52.59 19 PRO B O 1
ATOM 816 N N . ASP B 1 20 ? 0.414 -0.069 4.34 1 66.75 20 ASP B N 1
ATOM 817 C CA . ASP B 1 20 ? 1.064 0.869 5.25 1 66.75 20 ASP B CA 1
ATOM 818 C C . ASP B 1 20 ? 0.05 1.826 5.871 1 66.75 20 ASP B C 1
ATOM 820 O O . ASP B 1 20 ? -0.71 2.482 5.152 1 66.75 20 ASP B O 1
ATOM 824 N N . GLU B 1 21 ? -0.444 1.398 7.008 1 77.5 21 GLU B N 1
ATOM 825 C CA . GLU B 1 21 ? -1.326 2.275 7.773 1 77.5 21 GLU B CA 1
ATOM 826 C C . GLU B 1 21 ? -1.081 3.742 7.43 1 77.5 21 GLU B C 1
ATOM 828 O O . GLU B 1 21 ? -2.016 4.543 7.41 1 77.5 21 GLU B O 1
ATOM 833 N N . VAL B 1 22 ? 0.092 3.934 6.949 1 86.5 22 VAL B N 1
ATOM 834 C CA . VAL B 1 22 ? 0.439 5.293 6.551 1 86.5 22 VAL B CA 1
ATOM 835 C C . VAL B 1 22 ? -0.16 5.602 5.18 1 86.5 22 VAL B C 1
ATOM 837 O O . VAL B 1 22 ? -0.622 6.715 4.934 1 86.5 22 VAL B O 1
ATOM 840 N N . GLU B 1 23 ? -0.158 4.605 4.387 1 82.94 23 GLU B N 1
ATOM 841 C CA . GLU B 1 23 ? -0.771 4.773 3.074 1 82.94 23 GLU B CA 1
ATOM 842 C C . GLU B 1 23 ? -2.271 5.027 3.193 1 82.94 23 GLU B C 1
ATOM 844 O O . GLU B 1 23 ? -2.811 5.918 2.533 1 82.94 23 GLU B O 1
ATOM 849 N N . GLN B 1 24 ? -2.877 4.215 4.008 1 81.62 24 GLN B N 1
ATOM 850 C CA . GLN B 1 24 ? -4.305 4.406 4.242 1 81.62 24 GLN B CA 1
ATOM 851 C C . GLN B 1 24 ? -4.582 5.77 4.867 1 81.62 24 GLN B C 1
ATOM 853 O O . GLN B 1 24 ? -5.555 6.438 4.512 1 81.62 24 GLN B O 1
ATOM 858 N N . PHE B 1 25 ? -3.787 6.168 5.793 1 89.62 25 PHE B N 1
ATOM 859 C CA . PHE B 1 25 ? -3.867 7.492 6.398 1 89.62 25 PHE B CA 1
ATOM 860 C C . PHE B 1 25 ? -3.76 8.578 5.336 1 89.62 25 PHE B C 1
ATOM 862 O O . PHE B 1 25 ? -4.582 9.492 5.293 1 89.62 25 PHE B O 1
ATOM 869 N N . ALA B 1 26 ? -2.803 8.344 4.418 1 90.12 26 ALA B N 1
ATOM 870 C CA . ALA B 1 26 ? -2.594 9.32 3.35 1 90.12 26 ALA B CA 1
ATOM 871 C C . ALA B 1 26 ? -3.811 9.398 2.434 1 90.12 26 ALA B C 1
ATOM 873 O O . ALA B 1 26 ? -4.258 10.492 2.076 1 90.12 26 ALA B O 1
ATOM 874 N N . ASN B 1 27 ? -4.32 8.312 2.129 1 84.5 27 ASN B N 1
ATOM 875 C CA . ASN B 1 27 ? -5.496 8.266 1.264 1 84.5 27 ASN B CA 1
ATOM 876 C C . ASN B 1 27 ? -6.688 8.984 1.894 1 84.5 27 ASN B C 1
ATOM 878 O O . ASN B 1 27 ? -7.371 9.766 1.226 1 84.5 27 ASN B O 1
ATOM 882 N N . ASN B 1 28 ? -6.902 8.719 3.131 1 88.31 28 ASN B N 1
ATOM 883 C CA . ASN B 1 28 ? -8.031 9.328 3.824 1 88.31 28 ASN B CA 1
ATOM 884 C C . ASN B 1 28 ? -7.828 10.828 4.02 1 88.31 28 ASN B C 1
ATOM 886 O O . ASN B 1 28 ? -8.773 11.609 3.906 1 88.31 28 ASN B O 1
ATOM 890 N N . ALA B 1 29 ? -6.578 11.195 4.277 1 93.19 29 ALA B N 1
ATOM 891 C CA . ALA B 1 29 ? -6.262 12.609 4.477 1 93.19 29 ALA B CA 1
ATOM 892 C C . ALA B 1 29 ? -6.492 13.414 3.199 1 93.19 29 ALA B C 1
ATOM 894 O O . ALA B 1 29 ? -6.773 14.609 3.252 1 93.19 29 ALA B O 1
ATOM 895 N N . PHE B 1 30 ? -6.355 12.734 2.105 1 90.69 30 PHE B N 1
ATOM 896 C CA . PHE B 1 30 ? -6.582 13.367 0.813 1 90.69 30 PHE B CA 1
ATOM 897 C C . PHE B 1 30 ? -8 13.906 0.712 1 90.69 30 PHE B C 1
ATOM 899 O O . PHE B 1 30 ? -8.234 14.969 0.132 1 90.69 30 PHE B O 1
ATOM 906 N N . TYR B 1 31 ? -8.891 13.266 1.357 1 89 31 TYR B N 1
ATOM 907 C CA . TYR B 1 31 ? -10.297 13.656 1.277 1 89 31 TYR B CA 1
ATOM 908 C C . TYR B 1 31 ? -10.664 14.602 2.41 1 89 31 TYR B C 1
ATOM 910 O O . TYR B 1 31 ? -11.797 15.086 2.484 1 89 31 TYR B O 1
ATOM 918 N N . ASP B 1 32 ? -9.688 14.891 3.275 1 93.56 32 ASP B N 1
ATOM 919 C CA . ASP B 1 32 ? -9.883 15.828 4.379 1 93.56 32 ASP B CA 1
ATOM 920 C C . ASP B 1 32 ? -9.586 17.266 3.945 1 93.56 32 ASP B C 1
ATOM 922 O O . ASP B 1 32 ? -8.438 17.719 4.023 1 93.56 32 ASP B O 1
ATOM 926 N N . SER B 1 33 ? -10.617 17.906 3.553 1 94.38 33 SER B N 1
ATOM 927 C CA . SER B 1 33 ? -10.461 19.25 2.992 1 94.38 33 SER B CA 1
ATOM 928 C C . SER B 1 33 ? -9.961 20.234 4.043 1 94.38 33 SER B C 1
ATOM 930 O O . SER B 1 33 ? -9.391 21.266 3.703 1 94.38 33 SER B O 1
ATOM 932 N N . ALA B 1 34 ? -10.133 19.938 5.332 1 95.44 34 ALA B N 1
ATOM 933 C CA . ALA B 1 34 ? -9.773 20.859 6.406 1 95.44 34 ALA B CA 1
ATOM 934 C C . ALA B 1 34 ? -8.383 20.562 6.953 1 95.44 34 ALA B C 1
ATOM 936 O O . ALA B 1 34 ? -7.922 21.219 7.895 1 95.44 34 ALA B O 1
ATOM 937 N N . PHE B 1 35 ? -7.664 19.547 6.355 1 96.69 35 PHE B N 1
ATOM 938 C CA . PHE B 1 35 ? -6.316 19.219 6.801 1 96.69 35 PHE B CA 1
ATOM 939 C C . PHE B 1 35 ? -5.398 20.422 6.723 1 96.69 35 PHE B C 1
ATOM 941 O O . PHE B 1 35 ? -5.43 21.172 5.746 1 96.69 35 PHE B O 1
ATOM 948 N N . PRO B 1 36 ? -4.652 20.656 7.773 1 96.25 36 PRO B N 1
ATOM 949 C CA . PRO B 1 36 ? -3.682 21.75 7.699 1 96.25 36 PRO B CA 1
ATOM 950 C C . PRO B 1 36 ? -2.609 21.516 6.637 1 96.25 36 PRO B C 1
ATOM 952 O O . PRO B 1 36 ? -1.502 21.078 6.961 1 96.25 36 PRO B O 1
ATOM 955 N N . LYS B 1 37 ? -2.775 21.875 5.488 1 95 37 LYS B N 1
ATOM 956 C CA . LYS B 1 37 ? -2.008 21.469 4.316 1 95 37 LYS B CA 1
ATOM 957 C C . LYS B 1 37 ? -0.644 22.156 4.289 1 95 37 LYS B C 1
ATOM 959 O O . LYS B 1 37 ? 0.324 21.609 3.764 1 95 37 LYS B O 1
ATOM 964 N N . GLN B 1 38 ? -0.542 23.328 4.859 1 93.38 38 GLN B N 1
ATOM 965 C CA . GLN B 1 38 ? 0.702 24.078 4.766 1 93.38 38 GLN B CA 1
ATOM 966 C C . GLN B 1 38 ? 1.526 23.953 6.043 1 93.38 38 GLN B C 1
ATOM 968 O O . GLN B 1 38 ? 2.66 24.438 6.105 1 93.38 38 GLN B O 1
ATOM 973 N N . SER B 1 39 ? 1.006 23.328 6.977 1 93.19 39 SER B N 1
ATOM 974 C CA . SER B 1 39 ? 1.668 23.266 8.273 1 93.19 39 SER B CA 1
ATOM 975 C C . SER B 1 39 ? 2.85 22.297 8.25 1 93.19 39 SER B C 1
ATOM 977 O O . SER B 1 39 ? 2.77 21.234 7.648 1 93.19 39 SER B O 1
ATOM 979 N N . GLN B 1 40 ? 3.857 22.672 9.008 1 93.62 40 GLN B N 1
ATOM 980 C CA . GLN B 1 40 ? 5.027 21.844 9.242 1 93.62 40 GLN B CA 1
ATOM 981 C C . GLN B 1 40 ? 5.25 21.609 10.734 1 93.62 40 GLN B C 1
ATOM 983 O O . GLN B 1 40 ? 6.316 21.156 11.148 1 93.62 40 GLN B O 1
ATOM 988 N N . ASP B 1 41 ? 4.25 22.031 11.461 1 94.75 41 ASP B N 1
ATOM 989 C CA . ASP B 1 41 ? 4.344 21.953 12.914 1 94.75 41 ASP B CA 1
ATOM 990 C C . ASP B 1 41 ? 3.689 20.672 13.438 1 94.75 41 ASP B C 1
ATOM 992 O O . ASP B 1 41 ? 2.477 20.5 13.312 1 94.75 41 ASP B O 1
ATOM 996 N N . PHE B 1 42 ? 4.516 19.891 14.062 1 96.44 42 PHE B N 1
ATOM 997 C CA . PHE B 1 42 ? 4.055 18.625 14.602 1 96.44 42 PHE B CA 1
ATOM 998 C C . PHE B 1 42 ? 2.873 18.828 15.539 1 96.44 42 PHE B C 1
ATOM 1000 O O . PHE B 1 42 ? 1.853 18.141 15.422 1 96.44 42 PHE B O 1
ATOM 1007 N N . ASP B 1 43 ? 2.969 19.75 16.469 1 96.88 43 ASP B N 1
ATOM 1008 C CA . ASP B 1 43 ? 1.944 19.953 17.484 1 96.88 43 ASP B CA 1
ATOM 1009 C C . ASP B 1 43 ? 0.622 20.391 16.859 1 96.88 43 ASP B C 1
ATOM 1011 O O . ASP B 1 43 ? -0.447 19.938 17.266 1 96.88 43 ASP B O 1
ATOM 1015 N N . GLU B 1 44 ? 0.736 21.234 15.922 1 96.81 44 GLU B N 1
ATOM 1016 C CA . GLU B 1 44 ? -0.461 21.719 15.234 1 96.81 44 GLU B CA 1
ATOM 1017 C C . GLU B 1 44 ? -1.172 20.578 14.508 1 96.81 44 GLU B C 1
ATOM 1019 O O . GLU B 1 44 ? -2.383 20.406 14.656 1 96.81 44 GLU B O 1
ATOM 1024 N N . ILE B 1 45 ? -0.39 19.812 13.781 1 97.44 45 ILE B N 1
ATOM 1025 C CA . ILE B 1 45 ? -0.957 18.719 12.992 1 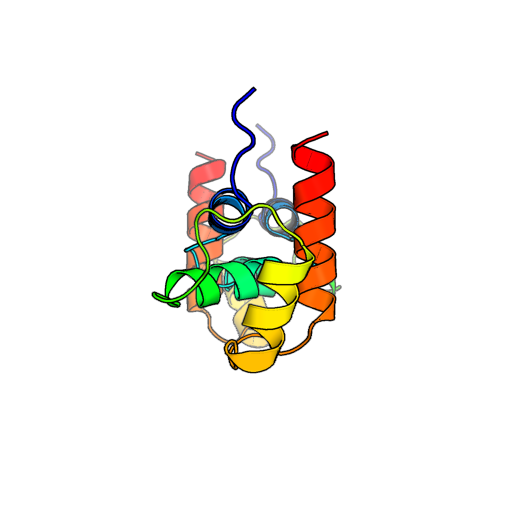97.44 45 ILE B CA 1
ATOM 1026 C C . ILE B 1 45 ? -1.462 17.625 13.922 1 97.44 45 ILE B C 1
ATOM 1028 O O . ILE B 1 45 ? -2.539 17.062 13.695 1 97.44 45 ILE B O 1
ATOM 1032 N N . SER B 1 46 ? -0.769 17.328 14.969 1 96.56 46 SER B N 1
ATOM 1033 C CA . SER B 1 46 ? -1.163 16.328 15.961 1 96.56 46 SER B CA 1
ATOM 1034 C C . SER B 1 46 ? -2.502 16.688 16.594 1 96.56 46 SER B C 1
ATOM 1036 O O . SER B 1 46 ? -3.398 15.852 16.688 1 96.56 46 SER B O 1
ATOM 1038 N N . LYS B 1 47 ? -2.633 17.938 17.016 1 97.25 47 LYS B N 1
ATOM 1039 C CA . LYS B 1 47 ? -3.867 18.406 17.641 1 97.25 47 LYS B CA 1
ATOM 1040 C C . LYS B 1 47 ? -5.043 18.312 16.672 1 97.25 47 LYS B C 1
ATOM 1042 O O . LYS B 1 47 ? -6.121 17.844 17.047 1 97.25 47 LYS B O 1
ATOM 1047 N N . TYR B 1 48 ? -4.844 18.734 15.43 1 97 48 TYR B N 1
ATOM 1048 C CA . TYR B 1 48 ? -5.891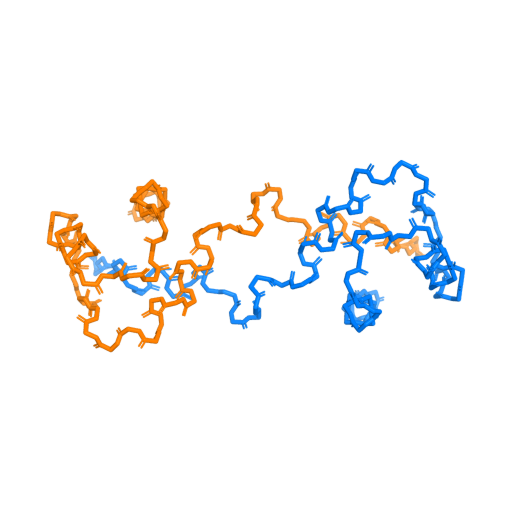 18.656 14.414 1 97 48 TYR B CA 1
ATOM 1049 C C . TYR B 1 48 ? -6.367 17.234 14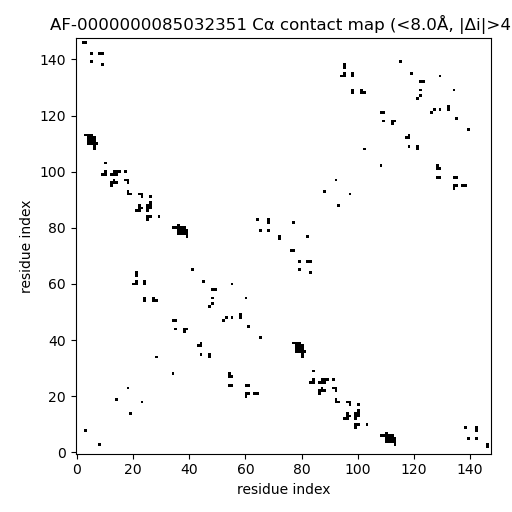.219 1 97 48 TYR B C 1
ATOM 1051 O O . TYR B 1 48 ? -7.57 16.969 14.211 1 97 48 TYR B O 1
ATOM 1059 N N . LEU B 1 49 ? -5.473 16.281 14.07 1 97.06 49 LEU B N 1
ATOM 1060 C CA . LEU B 1 49 ? -5.797 14.891 13.82 1 97.06 49 LEU B CA 1
ATOM 1061 C C . LEU B 1 49 ? -6.543 14.289 15.008 1 97.06 49 LEU B C 1
ATOM 1063 O O . LEU B 1 49 ? -7.508 13.539 14.82 1 97.06 49 LEU B O 1
ATOM 1067 N N . GLU B 1 50 ? -6.129 14.648 16.156 1 95.81 50 GLU B N 1
ATOM 1068 C CA . GLU B 1 50 ? -6.766 14.133 17.375 1 95.81 50 GLU B CA 1
ATOM 1069 C C . GLU B 1 50 ? -8.219 14.594 17.469 1 95.81 50 GLU B C 1
ATOM 1071 O O . GLU B 1 50 ? -9.086 13.828 17.891 1 95.81 50 GLU B O 1
ATOM 1076 N N . GLU B 1 51 ? -8.492 15.711 17 1 95.75 51 GLU B N 1
ATOM 1077 C CA . GLU B 1 51 ? -9.789 16.328 17.234 1 95.75 51 GLU B CA 1
ATOM 1078 C C . GLU B 1 51 ? -10.719 16.141 16.031 1 95.75 51 GLU B C 1
ATOM 1080 O O . GLU B 1 51 ? -11.938 16.094 16.188 1 95.75 51 GLU B O 1
ATOM 1085 N N . ASN B 1 52 ? -10.07 16.016 14.836 1 93.56 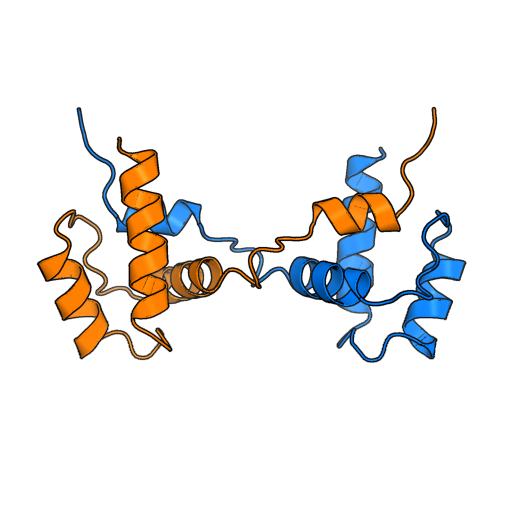52 ASN B N 1
ATOM 1086 C CA . ASN B 1 52 ? -10.914 16.172 13.656 1 93.56 52 ASN B CA 1
ATOM 1087 C C . ASN B 1 52 ? -10.805 14.961 12.734 1 93.56 52 ASN B C 1
ATOM 1089 O O . ASN B 1 52 ? -11.648 14.766 11.859 1 93.56 52 ASN B O 1
ATOM 1093 N N . ALA B 1 53 ? -9.797 14.117 12.922 1 92.38 53 ALA B N 1
ATOM 1094 C CA . ALA B 1 53 ? -9.539 13.07 11.938 1 92.38 53 ALA B CA 1
ATOM 1095 C C . ALA B 1 53 ? -10.109 11.734 12.406 1 92.38 53 ALA B C 1
ATOM 1097 O O . ALA B 1 53 ? -9.359 10.836 12.812 1 92.38 53 ALA B O 1
ATOM 1098 N N . GLU B 1 54 ? -11.359 11.477 12.242 1 91.88 54 GLU B N 1
ATOM 1099 C CA . GLU B 1 54 ? -12.016 10.227 12.617 1 91.88 54 GLU B CA 1
ATOM 1100 C C . GLU B 1 54 ? -11.523 9.07 11.758 1 91.88 54 GLU B C 1
ATOM 1102 O O . GLU B 1 54 ? -11.641 7.906 12.148 1 91.88 54 GLU B O 1
ATOM 1107 N N . TYR B 1 55 ? -10.969 9.422 10.641 1 87.56 55 TYR B N 1
ATOM 1108 C CA . TYR B 1 55 ? -10.516 8.43 9.68 1 87.56 55 TYR B CA 1
ATOM 1109 C C . TYR B 1 55 ? -9.18 7.836 10.102 1 87.56 55 TYR B C 1
ATOM 1111 O O . TYR B 1 55 ? -8.711 6.852 9.516 1 87.56 55 TYR B O 1
ATOM 1119 N N . LEU B 1 56 ? -8.531 8.422 11.062 1 91.25 56 LEU B N 1
ATOM 1120 C CA . LEU B 1 56 ? -7.273 7.934 11.602 1 91.25 56 LEU B CA 1
ATOM 1121 C C . LEU B 1 56 ? -7.516 6.992 12.781 1 91.25 56 LEU B C 1
ATOM 1123 O O . LEU B 1 56 ? -7.797 7.445 13.891 1 91.25 56 LEU B O 1
ATOM 1127 N N . PRO B 1 57 ? -7.293 5.695 12.562 1 86.5 57 PRO B N 1
ATOM 1128 C CA . PRO B 1 57 ? -7.668 4.734 13.609 1 86.5 57 PRO B CA 1
ATOM 1129 C C . PRO B 1 57 ? -6.758 4.812 14.828 1 86.5 57 PRO B C 1
ATOM 1131 O O . PRO B 1 57 ? -7.172 4.445 15.93 1 86.5 57 PRO B O 1
ATOM 1134 N N . SER B 1 58 ? -5.535 5.285 14.625 1 89.06 58 SER B N 1
ATOM 1135 C CA . SER B 1 58 ? -4.574 5.398 15.719 1 89.06 58 SER B CA 1
ATOM 1136 C C . SER B 1 58 ? -3.564 6.512 15.453 1 89.06 58 SER B C 1
ATOM 1138 O O . SER B 1 58 ? -3.1 6.68 14.328 1 89.06 58 SER B O 1
ATOM 1140 N N . MET B 1 59 ? -3.242 7.184 16.547 1 93.25 59 MET B N 1
ATOM 1141 C CA . MET B 1 59 ? -2.242 8.242 16.453 1 93.25 59 MET B CA 1
ATOM 1142 C C . MET B 1 59 ? -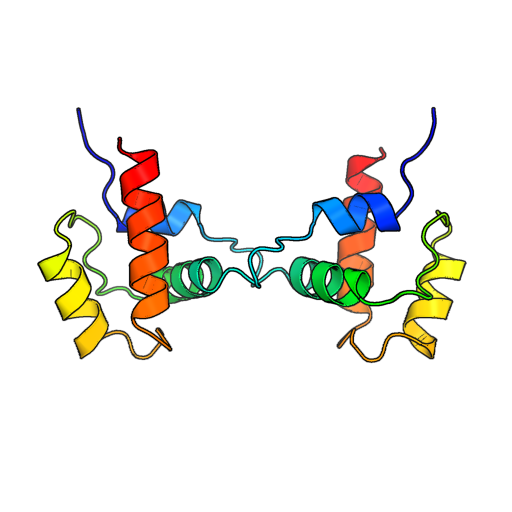0.855 7.66 16.188 1 93.25 59 MET B C 1
ATOM 1144 O O . MET B 1 59 ? 0.058 8.383 15.789 1 93.25 59 MET B O 1
ATOM 1148 N N . LEU B 1 60 ? -0.695 6.406 16.375 1 90.75 60 LEU B N 1
ATOM 1149 C CA . LEU B 1 60 ? 0.575 5.75 16.094 1 90.75 60 LEU B CA 1
ATOM 1150 C C . LEU B 1 60 ? 0.876 5.793 14.594 1 90.75 60 LEU B C 1
ATOM 1152 O O . LEU B 1 60 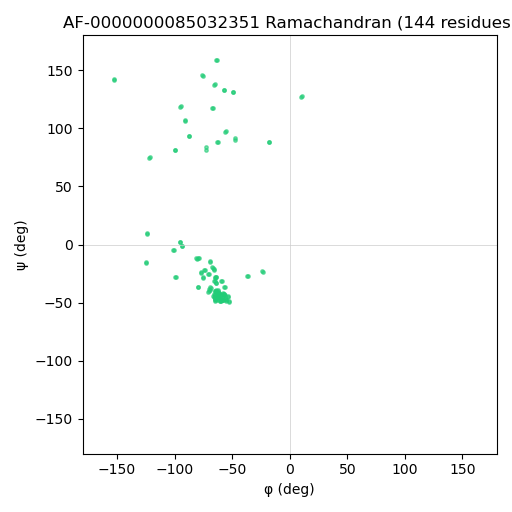? 2.039 5.895 14.195 1 90.75 60 LEU B O 1
ATOM 1156 N N . ILE B 1 61 ? -0.125 5.773 13.867 1 89.19 61 ILE B N 1
ATOM 1157 C CA . ILE B 1 61 ? 0.01 5.844 12.414 1 89.19 61 ILE B CA 1
ATOM 1158 C C . ILE B 1 61 ? 0.564 7.207 12.016 1 89.19 61 ILE B C 1
ATOM 1160 O O . ILE B 1 61 ? 1.462 7.297 11.172 1 89.19 61 ILE B O 1
ATOM 1164 N N . PHE B 1 62 ? 0.013 8.219 12.633 1 95.31 62 PHE B N 1
ATOM 1165 C CA . PHE B 1 62 ? 0.538 9.562 12.414 1 95.31 62 PHE B CA 1
ATOM 1166 C C . PHE B 1 62 ? 1.999 9.648 12.844 1 95.31 62 PHE B C 1
ATOM 1168 O O . PHE B 1 62 ? 2.828 10.211 12.125 1 95.31 62 PHE B O 1
ATOM 1175 N N . ASP B 1 63 ? 2.295 9.07 13.953 1 94.06 63 ASP B N 1
ATOM 1176 C CA . ASP B 1 63 ? 3.674 9.078 14.438 1 94.06 63 ASP B CA 1
ATOM 1177 C C . ASP B 1 63 ? 4.617 8.445 13.414 1 94.06 63 ASP B C 1
ATOM 1179 O O . ASP B 1 63 ? 5.707 8.969 13.164 1 94.06 63 ASP B O 1
ATOM 1183 N N . ASP B 1 64 ? 4.215 7.441 12.922 1 90.94 64 ASP B N 1
ATOM 1184 C CA . ASP B 1 64 ? 5.027 6.758 11.922 1 90.94 64 ASP B CA 1
ATOM 1185 C C . ASP B 1 64 ? 5.184 7.609 10.664 1 90.94 64 ASP B C 1
ATOM 1187 O O . ASP B 1 64 ? 6.293 7.77 10.148 1 90.94 64 ASP B O 1
ATOM 1191 N N . ALA B 1 65 ? 4.102 8.133 10.172 1 92.5 65 ALA B N 1
ATOM 1192 C CA . ALA B 1 65 ? 4.137 9.008 9 1 92.5 65 ALA B CA 1
ATOM 1193 C C . ALA B 1 65 ? 5.059 10.203 9.234 1 92.5 65 ALA B C 1
ATOM 1195 O O . ALA B 1 65 ? 5.832 10.578 8.344 1 92.5 65 ALA B O 1
ATOM 1196 N N . TRP B 1 66 ? 4.949 10.727 10.398 1 94.19 66 TRP B N 1
ATOM 1197 C CA . TRP B 1 66 ? 5.77 11.891 10.734 1 94.19 66 TRP B CA 1
ATOM 1198 C C . TRP B 1 66 ? 7.25 11.523 10.75 1 94.19 66 TRP B C 1
ATOM 1200 O O . TRP B 1 66 ? 8.094 12.312 10.32 1 94.19 66 TRP B O 1
ATOM 1210 N N . ARG B 1 67 ? 7.547 10.406 11.359 1 93.12 67 ARG B N 1
ATOM 1211 C CA . ARG B 1 67 ? 8.93 9.93 11.352 1 93.12 67 ARG B CA 1
ATOM 1212 C C . ARG B 1 67 ? 9.477 9.852 9.938 1 93.12 67 ARG B C 1
ATOM 1214 O O . ARG B 1 67 ? 10.594 10.297 9.664 1 93.12 67 ARG B O 1
ATOM 1221 N N . ARG B 1 68 ? 8.727 9.344 9.07 1 88.31 68 ARG B N 1
ATOM 1222 C CA . ARG B 1 68 ? 9.117 9.242 7.668 1 88.31 68 ARG B CA 1
ATOM 1223 C C . ARG B 1 68 ? 9.328 10.625 7.059 1 88.31 68 ARG B C 1
ATOM 1225 O O . ARG B 1 68 ? 10.273 10.836 6.293 1 88.31 68 ARG B O 1
ATOM 1232 N N . TYR B 1 69 ? 8.406 11.453 7.363 1 92.81 69 TYR B N 1
ATOM 1233 C CA . TYR B 1 69 ? 8.492 12.836 6.922 1 92.81 69 TYR B CA 1
ATOM 1234 C C . TYR B 1 69 ? 9.797 13.477 7.379 1 92.81 69 TYR B C 1
ATOM 1236 O O . TYR B 1 69 ? 10.508 14.094 6.578 1 92.81 69 TYR B O 1
ATOM 1244 N N . GLU B 1 70 ? 10.117 13.273 8.648 1 93.12 70 GLU B N 1
ATOM 1245 C CA . GLU B 1 70 ? 11.344 13.844 9.203 1 93.12 70 GLU B CA 1
ATOM 1246 C C . GLU B 1 70 ? 12.578 13.242 8.539 1 93.12 70 GLU B C 1
ATOM 1248 O O . GLU B 1 70 ? 13.57 13.945 8.312 1 93.12 70 GLU B O 1
ATOM 1253 N N . GLN B 1 71 ? 12.57 11.984 8.281 1 90.19 71 GLN B N 1
ATOM 1254 C CA . GLN B 1 71 ? 13.68 11.297 7.633 1 90.19 71 GLN B CA 1
ATOM 1255 C C . GLN B 1 71 ? 13.922 11.836 6.227 1 90.19 71 GLN B C 1
ATOM 1257 O O . GLN B 1 71 ? 15.07 11.984 5.801 1 90.19 71 GLN B O 1
ATOM 1262 N N . LYS B 1 72 ? 12.836 12.102 5.531 1 86.38 72 LYS B N 1
ATOM 1263 C CA . LYS B 1 72 ? 12.938 12.617 4.168 1 86.38 72 LYS B CA 1
ATOM 1264 C C . LYS B 1 72 ? 13.469 14.047 4.16 1 86.38 72 LYS B C 1
ATOM 1266 O O . LYS B 1 72 ? 14.203 14.438 3.25 1 86.38 72 LYS B O 1
ATOM 1271 N N . MET B 1 73 ? 13.055 14.859 5.059 1 86.88 73 MET B N 1
ATOM 1272 C CA . MET B 1 73 ? 13.422 16.266 5.102 1 86.88 73 MET B CA 1
ATOM 1273 C C . MET B 1 73 ? 14.836 16.438 5.652 1 86.88 73 MET B C 1
ATOM 1275 O O . MET B 1 73 ? 15.453 17.484 5.465 1 86.88 73 MET B O 1
ATOM 1279 N N . ASN B 1 74 ? 15.305 15.562 6.379 1 79.06 74 ASN B N 1
ATOM 1280 C CA . ASN B 1 74 ? 16.656 15.625 6.898 1 79.06 74 ASN B CA 1
ATOM 1281 C C . ASN B 1 74 ? 17.625 14.812 6.047 1 79.06 74 ASN B C 1
ATOM 1283 O O . ASN B 1 74 ? 18.797 15.18 5.895 1 79.06 74 ASN B O 1
#

InterPro domains:
  IPR010673 Protein of unknown function UPF0346 [MF_01538] (2-72)
  IPR010673 Protein of unknown function UPF0346 [NF010193] (2-73)
  IPR010673 Protein of unknown function UPF0346 [PIRSF037262] (3-72)
  IPR023089 YozE SAM-like domain [PF06855] (5-71)
  IPR036806 YozE SAM-like superfamily [G3DSA:1.10.150.260] (3-73)
  IPR036806 YozE SAM-like superfamily [SSF140652] (3-73)